Protein AF-A0A7Y3L8S6-F1 (afdb_monomer)

Mean predicted aligned error: 5.55 Å

Nearest PDB structures (foldseek):
  4n7s-assembly2_D  TM=4.542E-01  e=1.687E-01  Pseudomonas aeruginosa PAO1
  4luq-assembly2_D  TM=4.973E-01  e=3.237E-01  Pseudomonas aeruginosa PAO1
  6h7g-assembly1_B  TM=2.606E-01  e=2.548E+00  Chlamydomonas reinhardtii
  2ldk-assembly1_A  TM=2.099E-01  e=4.385E+00  Paenarthrobacter aurescens TC1

Radius of gyration: 17.02 Å; Cα contacts (8 Å, |Δi|>4): 281; chains: 1; bounding box: 48×48×34 Å

Secondary structure (DSSP, 8-state):
------PPPEEEEEEEEESS----SEEEEEETTEEEEEE--SSSSPPTT-EEEEEEEEE-TT--TTT--SEEEEETTEEEEEEEEET--GGGT-SEEEEEEEE-SSTTEEEEEEEEE-SSS-HHHHHHHHHHHHH----

Structure (mmCIF, N/CA/C/O backbone):
data_AF-A0A7Y3L8S6-F1
#
_entry.id   AF-A0A7Y3L8S6-F1
#
loop_
_atom_site.group_PDB
_atom_site.id
_atom_site.type_symbol
_atom_site.label_atom_id
_atom_site.label_alt_id
_atom_site.label_comp_id
_atom_site.label_asym_id
_atom_site.label_entity_id
_atom_site.label_seq_id
_atom_site.pdbx_PDB_ins_code
_atom_site.Cartn_x
_atom_site.Cartn_y
_atom_site.Cartn_z
_atom_site.occupancy
_atom_site.B_iso_or_equiv
_atom_site.auth_seq_id
_atom_site.auth_comp_id
_atom_site.auth_asym_id
_atom_site.auth_atom_id
_atom_site.pdbx_PDB_model_num
ATOM 1 N N . MET A 1 1 ? 34.127 20.535 0.542 1.00 35.19 1 MET A N 1
ATOM 2 C CA . MET A 1 1 ? 32.804 21.197 0.559 1.00 35.19 1 MET A CA 1
ATOM 3 C C . MET A 1 1 ? 31.791 20.218 -0.011 1.00 35.19 1 MET A C 1
ATOM 5 O O . MET A 1 1 ? 31.803 19.991 -1.213 1.00 35.19 1 MET A O 1
ATOM 9 N N . SER A 1 2 ? 31.009 19.556 0.846 1.00 41.09 2 SER A N 1
ATOM 10 C CA . SER A 1 2 ? 29.943 18.651 0.398 1.00 41.09 2 SER A CA 1
ATOM 11 C C . SER A 1 2 ? 28.771 19.502 -0.091 1.00 41.09 2 SER A C 1
ATOM 13 O O . SER A 1 2 ? 28.321 20.383 0.641 1.00 41.09 2 SER A O 1
ATOM 15 N N . LYS A 1 3 ? 28.332 19.305 -1.338 1.00 45.81 3 LYS A N 1
ATOM 16 C CA . LYS A 1 3 ? 27.156 19.985 -1.892 1.00 45.81 3 LYS A CA 1
ATOM 17 C C . LYS A 1 3 ? 25.917 19.386 -1.228 1.00 45.81 3 LYS A C 1
ATOM 19 O O . LYS A 1 3 ? 25.439 18.337 -1.649 1.00 45.81 3 LYS A O 1
ATOM 24 N N . TYR A 1 4 ? 25.433 20.031 -0.170 1.00 49.56 4 TYR A N 1
ATOM 25 C CA . TYR A 1 4 ? 24.103 19.758 0.360 1.00 49.56 4 TYR A CA 1
ATOM 26 C C . TYR A 1 4 ? 23.097 20.024 -0.764 1.00 49.56 4 TYR A C 1
ATOM 28 O O . TYR A 1 4 ? 23.009 21.146 -1.259 1.00 49.56 4 TYR A O 1
ATOM 36 N N . THR A 1 5 ? 22.420 18.974 -1.218 1.00 51.16 5 THR A N 1
ATOM 37 C CA . THR A 1 5 ? 21.314 19.079 -2.170 1.00 51.16 5 THR A CA 1
ATOM 38 C C . THR A 1 5 ? 20.069 18.753 -1.368 1.00 51.16 5 THR A C 1
ATOM 40 O O . THR A 1 5 ? 19.952 17.647 -0.844 1.00 51.16 5 THR A O 1
ATOM 43 N N . GLU A 1 6 ? 19.198 19.740 -1.187 1.00 54.97 6 GLU A N 1
ATOM 44 C CA . GLU A 1 6 ? 17.920 19.551 -0.512 1.00 54.97 6 GLU A CA 1
ATOM 45 C C . GLU A 1 6 ? 17.046 18.668 -1.410 1.00 54.97 6 GLU A C 1
ATOM 47 O O . GLU A 1 6 ? 16.590 19.094 -2.468 1.00 54.97 6 GLU A O 1
ATOM 52 N N . GLY A 1 7 ? 16.904 17.397 -1.037 1.00 59.72 7 GLY A N 1
ATOM 53 C CA . GLY A 1 7 ? 15.956 16.486 -1.659 1.00 59.72 7 GLY A CA 1
ATOM 54 C C . GLY A 1 7 ? 14.682 16.455 -0.827 1.00 59.72 7 GLY A C 1
ATOM 55 O O . GLY A 1 7 ? 14.739 16.112 0.352 1.00 59.72 7 GLY A O 1
ATOM 56 N N . SER A 1 8 ? 13.545 16.831 -1.407 1.00 69.19 8 SER A N 1
ATOM 57 C CA . SER A 1 8 ? 12.250 16.735 -0.733 1.00 69.19 8 SER A CA 1
ATOM 58 C C . SER A 1 8 ? 11.602 15.381 -1.017 1.00 69.19 8 SER A C 1
ATOM 60 O O . SER A 1 8 ? 11.490 14.961 -2.165 1.00 69.19 8 SER A O 1
ATOM 62 N N . THR A 1 9 ? 11.154 14.698 0.036 1.00 79.44 9 THR A N 1
ATOM 63 C CA . THR A 1 9 ? 10.288 13.520 -0.089 1.00 79.44 9 THR A CA 1
ATOM 64 C C . THR A 1 9 ? 8.837 13.979 -0.132 1.00 79.44 9 THR A C 1
ATOM 66 O O . THR A 1 9 ? 8.432 14.841 0.651 1.00 79.44 9 THR A O 1
ATOM 69 N N . SER A 1 10 ? 8.044 13.396 -1.023 1.00 84.69 10 SER A N 1
ATOM 70 C CA . SER A 1 10 ? 6.601 13.618 -1.098 1.00 84.69 10 SER A CA 1
ATOM 71 C C . SER A 1 10 ? 5.855 12.304 -0.910 1.00 84.69 10 SER A C 1
ATOM 73 O O . SER A 1 10 ? 6.318 11.238 -1.318 1.00 84.69 10 SER A O 1
ATOM 75 N N . THR A 1 11 ? 4.710 12.373 -0.238 1.00 87.69 11 THR A N 1
ATOM 76 C CA . THR A 1 11 ? 3.848 11.216 -0.002 1.00 87.69 11 THR A CA 1
ATOM 77 C C . THR A 1 11 ? 2.405 11.690 0.050 1.00 87.69 11 THR A C 1
ATOM 79 O O . THR A 1 11 ? 2.054 12.526 0.885 1.00 87.69 11 THR A O 1
ATOM 82 N N . THR A 1 12 ? 1.570 11.147 -0.828 1.00 91.88 12 THR A N 1
ATOM 83 C CA . THR A 1 12 ? 0.136 11.428 -0.899 1.00 91.88 12 THR A CA 1
ATOM 84 C C . THR A 1 12 ? -0.621 10.114 -0.845 1.00 91.88 12 THR A C 1
ATOM 86 O O . THR A 1 12 ? -0.408 9.239 -1.677 1.00 91.88 12 THR A O 1
ATOM 89 N N . VAL A 1 13 ? -1.531 9.961 0.117 1.00 92.56 13 VAL A N 1
ATOM 90 C CA . VAL A 1 13 ? -2.421 8.794 0.141 1.00 92.56 13 VAL A CA 1
ATOM 91 C C . VAL A 1 13 ? -3.558 9.032 -0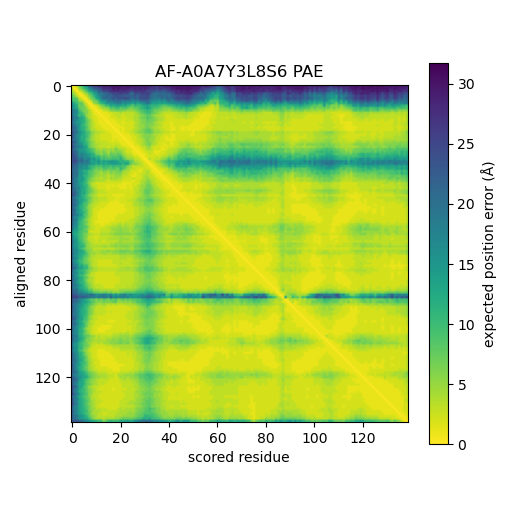.847 1.00 92.56 13 VAL A C 1
ATOM 93 O O . VAL A 1 13 ? -4.353 9.952 -0.662 1.00 92.56 13 VAL A O 1
ATOM 96 N N . ILE A 1 14 ? -3.630 8.198 -1.880 1.00 93.88 14 ILE A N 1
ATOM 97 C CA . ILE A 1 14 ? -4.674 8.229 -2.907 1.00 93.88 14 ILE A CA 1
ATOM 98 C C . ILE A 1 14 ? -5.956 7.600 -2.359 1.00 93.88 14 ILE A C 1
ATOM 100 O O . ILE A 1 14 ? -7.046 8.143 -2.530 1.00 93.88 14 ILE A O 1
ATOM 104 N N . ALA A 1 15 ? -5.834 6.444 -1.699 1.00 94.25 15 ALA A N 1
ATOM 105 C CA . ALA A 1 15 ? -6.983 5.689 -1.219 1.00 94.25 15 ALA A CA 1
ATOM 106 C C . ALA A 1 15 ? -6.663 4.825 0.004 1.00 94.25 15 ALA A C 1
ATOM 108 O O . ALA A 1 15 ? -5.523 4.417 0.234 1.00 94.25 15 ALA A O 1
ATOM 109 N N . PHE A 1 16 ? -7.722 4.499 0.743 1.00 95.81 16 PHE A N 1
ATOM 110 C CA . PHE A 1 16 ? -7.722 3.481 1.783 1.00 95.81 16 PHE A CA 1
ATOM 111 C C . PHE A 1 16 ? -8.745 2.400 1.437 1.00 95.81 16 PHE A C 1
ATOM 113 O O . PHE A 1 16 ? -9.871 2.715 1.053 1.00 95.81 16 PHE A O 1
ATOM 120 N N . LEU A 1 17 ? -8.377 1.138 1.632 1.00 95.69 17 LEU A N 1
ATOM 121 C CA . LEU A 1 17 ? -9.283 -0.004 1.580 1.00 95.69 17 LEU A CA 1
ATOM 122 C C . LEU A 1 17 ? -9.204 -0.750 2.908 1.00 95.69 17 LEU A C 1
ATOM 124 O O . LEU A 1 17 ? -8.117 -1.045 3.398 1.00 95.69 17 LEU A O 1
ATOM 128 N N . SER A 1 18 ? -10.351 -1.068 3.495 1.00 97.31 18 SER A N 1
ATOM 129 C CA . SER A 1 18 ? -10.410 -1.848 4.724 1.00 97.31 18 SER A CA 1
ATOM 130 C C . SER A 1 18 ? -11.611 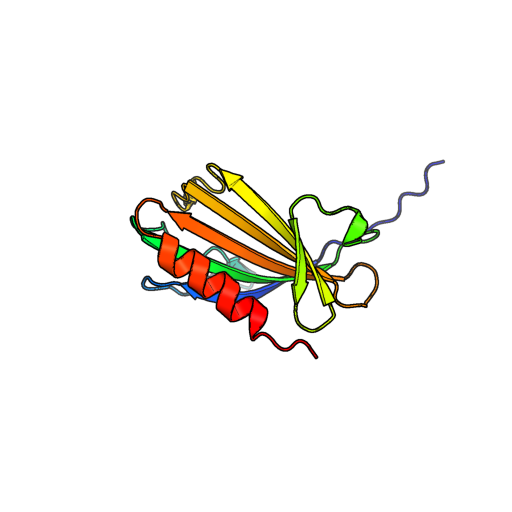-2.779 4.705 1.00 97.31 18 SER A C 1
ATOM 132 O O . SER A 1 18 ? -12.653 -2.440 4.148 1.00 97.31 18 SER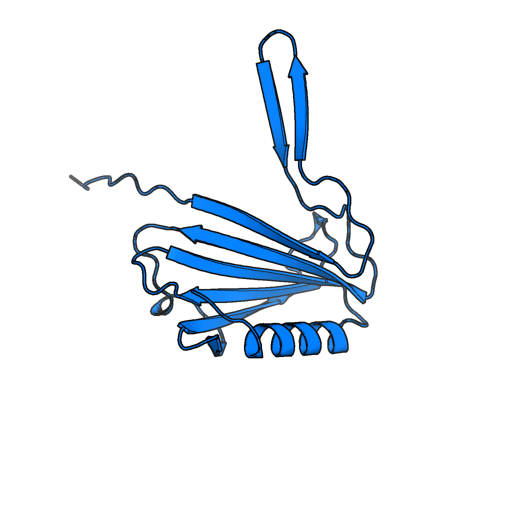 A O 1
ATOM 134 N N . ASN A 1 19 ? -11.461 -3.950 5.319 1.00 96.75 19 ASN A N 1
ATOM 135 C CA . ASN A 1 19 ? -12.565 -4.884 5.545 1.00 96.75 19 ASN A CA 1
ATOM 136 C C . ASN A 1 19 ? -13.324 -4.597 6.857 1.00 96.75 19 ASN A C 1
ATOM 138 O O . ASN A 1 19 ? -14.232 -5.343 7.216 1.00 96.75 19 ASN A O 1
ATOM 142 N N . GLN A 1 20 ? -12.973 -3.516 7.558 1.00 96.31 20 GLN A N 1
ATOM 143 C CA . GLN A 1 20 ? -13.643 -3.041 8.765 1.00 96.31 20 GLN A CA 1
ATOM 144 C C . GLN A 1 20 ? -14.092 -1.577 8.604 1.00 96.31 20 GLN A C 1
ATOM 146 O O . GLN A 1 20 ? -13.579 -0.863 7.738 1.00 96.31 20 GLN A O 1
ATOM 151 N N . PRO A 1 21 ? -15.045 -1.100 9.429 1.00 96.81 21 PRO A N 1
ATOM 152 C CA . PRO A 1 21 ? -15.521 0.275 9.357 1.00 96.81 21 PRO A CA 1
ATOM 153 C C . PRO A 1 21 ? -14.397 1.304 9.512 1.00 96.81 21 PRO A C 1
ATOM 155 O O . PRO A 1 21 ? -13.568 1.218 10.421 1.00 96.81 21 PRO A O 1
ATOM 158 N N . THR A 1 22 ? -14.420 2.311 8.643 1.00 96.50 22 THR A N 1
ATOM 159 C CA . THR A 1 22 ? -13.457 3.413 8.624 1.00 96.50 22 THR A CA 1
ATOM 160 C C . THR A 1 22 ? -14.055 4.708 9.168 1.00 96.50 22 THR A C 1
ATOM 162 O O . THR A 1 22 ? -15.252 4.956 9.031 1.00 96.50 22 THR A O 1
ATOM 165 N N . HIS A 1 23 ? -13.214 5.581 9.717 1.00 94.44 23 HIS A N 1
ATOM 166 C CA . HIS A 1 23 ? -13.548 6.962 10.063 1.00 94.44 23 HIS A CA 1
ATOM 167 C C . HIS A 1 23 ? -12.798 7.959 9.173 1.00 94.44 23 HIS A C 1
ATOM 169 O O . HIS A 1 23 ? -11.823 7.606 8.508 1.00 94.44 23 HIS A O 1
ATOM 175 N N . GLN A 1 24 ? -13.220 9.229 9.202 1.00 91.62 24 GLN A N 1
ATOM 176 C CA . GLN A 1 24 ? -12.491 10.313 8.544 1.00 91.62 24 GLN A CA 1
ATOM 177 C C . GLN A 1 24 ? -11.035 10.322 9.060 1.00 91.62 24 GLN A C 1
ATOM 179 O O . GLN A 1 24 ? -10.827 10.434 10.273 1.00 91.62 24 GLN A O 1
ATOM 184 N N . PRO A 1 25 ? -10.023 10.175 8.187 1.00 90.81 25 PRO A N 1
ATOM 185 C CA . PRO A 1 25 ? -8.630 10.073 8.624 1.00 90.81 25 PRO A CA 1
ATOM 186 C C . PRO A 1 25 ? -8.057 11.426 9.048 1.00 90.81 25 PRO A C 1
ATOM 188 O O . PRO A 1 25 ? -7.123 11.478 9.842 1.00 90.81 25 PRO A O 1
ATOM 191 N N . CYS A 1 26 ? -8.618 12.521 8.529 1.00 90.69 26 CYS A N 1
ATOM 192 C CA . CYS A 1 26 ? -8.155 13.880 8.769 1.00 90.69 26 CYS A CA 1
ATOM 193 C C . CYS A 1 26 ? -9.143 14.663 9.631 1.00 90.69 26 CYS A C 1
ATOM 195 O O . CYS A 1 26 ? -10.315 14.790 9.282 1.00 90.69 26 CYS A O 1
ATOM 197 N N . ASN A 1 27 ? -8.637 15.250 10.712 1.00 89.38 27 ASN A N 1
ATOM 198 C CA . ASN A 1 27 ? -9.361 16.197 11.546 1.00 89.38 27 ASN A CA 1
ATOM 199 C C . ASN A 1 27 ? -8.752 17.588 11.382 1.00 89.38 27 ASN A C 1
ATOM 201 O O . ASN A 1 27 ? -7.547 17.777 11.570 1.00 89.38 27 ASN A O 1
ATOM 205 N N . THR A 1 28 ? -9.598 18.564 11.064 1.00 90.56 28 THR A N 1
ATOM 206 C CA . THR A 1 28 ? -9.207 19.969 10.964 1.00 90.56 28 THR A CA 1
ATOM 207 C C . THR A 1 28 ? -9.734 20.726 12.172 1.00 90.56 28 THR A C 1
ATOM 209 O O . THR A 1 28 ? -10.941 20.799 12.392 1.00 90.56 28 THR A O 1
ATOM 212 N N . THR A 1 29 ? -8.834 21.315 12.952 1.00 88.75 29 THR A N 1
ATOM 213 C CA . THR A 1 29 ? -9.177 22.197 14.068 1.00 88.75 29 THR A CA 1
ATOM 214 C C . THR A 1 29 ? -8.872 23.643 13.698 1.00 88.75 29 THR A C 1
ATOM 216 O O . THR A 1 29 ? -7.825 23.955 13.127 1.00 88.75 29 THR A O 1
ATOM 219 N N . ARG A 1 30 ? -9.806 24.544 14.011 1.00 90.00 30 ARG A N 1
ATOM 220 C CA . ARG A 1 30 ? -9.616 25.991 13.875 1.00 90.00 30 ARG A CA 1
ATOM 221 C C . ARG A 1 30 ? -9.490 26.612 15.258 1.00 90.00 30 ARG A C 1
ATOM 223 O O . ARG A 1 30 ? -10.336 26.371 16.113 1.00 90.00 30 ARG A O 1
ATOM 230 N N . SER A 1 31 ? -8.445 27.402 15.464 1.00 86.88 31 SER A N 1
ATOM 231 C CA . SER A 1 31 ? -8.230 28.183 16.683 1.00 86.88 31 SER A CA 1
ATOM 232 C C . SER A 1 31 ? -7.876 29.613 16.287 1.00 86.88 31 SER A C 1
ATOM 234 O O . SER A 1 31 ? -6.797 29.869 15.752 1.00 86.88 31 SER A O 1
ATOM 236 N N . GLY A 1 32 ? -8.819 30.541 16.470 1.00 87.94 32 GLY A N 1
ATOM 237 C CA . GLY A 1 32 ? -8.708 31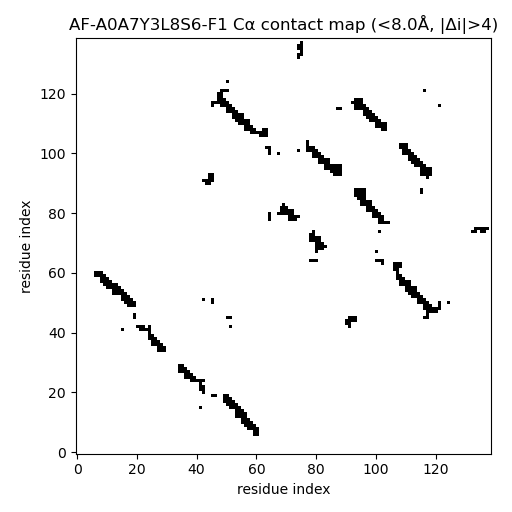.896 15.924 1.00 87.94 32 GLY A CA 1
ATOM 238 C C . GLY A 1 32 ? -8.567 31.870 14.398 1.00 87.94 32 GLY A C 1
ATOM 239 O O . GLY A 1 32 ? -9.427 31.335 13.701 1.00 87.94 32 GLY A O 1
ATOM 240 N N . THR A 1 33 ? -7.468 32.423 13.881 1.00 88.94 33 THR A N 1
ATOM 241 C CA . THR A 1 33 ? -7.123 32.413 12.447 1.00 88.94 33 THR A CA 1
ATOM 242 C C . THR A 1 33 ? -6.309 31.188 12.020 1.00 88.94 33 THR A C 1
ATOM 244 O O . THR A 1 33 ? -6.122 30.964 10.825 1.00 88.94 33 THR A O 1
ATOM 247 N N . ALA A 1 34 ? -5.828 30.375 12.965 1.00 84.44 34 ALA A N 1
ATOM 248 C CA . ALA A 1 34 ? -5.022 29.203 12.662 1.00 84.44 34 ALA A CA 1
ATOM 249 C C . ALA A 1 34 ? -5.912 28.005 12.307 1.00 84.44 34 ALA A C 1
ATOM 251 O O . ALA A 1 34 ? -6.823 27.647 13.055 1.00 84.44 34 ALA A O 1
ATOM 252 N N . THR A 1 35 ? -5.612 27.353 11.183 1.00 89.56 35 THR A N 1
ATOM 253 C CA . THR A 1 35 ? -6.211 26.072 10.785 1.00 89.56 35 THR A CA 1
ATOM 254 C C . THR A 1 35 ? -5.139 24.994 10.873 1.00 89.56 35 THR A C 1
ATOM 256 O O . THR A 1 35 ? -4.135 25.072 10.173 1.00 89.56 35 THR A O 1
ATOM 259 N N . THR A 1 36 ? -5.338 23.995 11.734 1.00 88.94 36 THR A N 1
ATOM 260 C CA . THR A 1 36 ? -4.448 22.832 11.846 1.00 88.94 36 THR A CA 1
ATOM 261 C C . THR A 1 36 ? -5.170 21.601 11.326 1.00 88.94 36 THR A C 1
ATOM 263 O O . THR A 1 36 ? -6.230 21.253 11.838 1.00 88.94 36 THR A O 1
ATOM 266 N N . THR A 1 37 ? -4.586 20.907 10.354 1.00 89.94 37 THR A N 1
ATOM 267 C CA . THR A 1 37 ? -5.085 19.606 9.893 1.00 89.94 37 THR A CA 1
ATOM 268 C C . THR A 1 37 ? -4.146 18.513 10.380 1.00 89.94 37 THR A C 1
ATOM 270 O O . THR A 1 37 ? -2.935 18.600 10.187 1.00 89.94 37 THR A O 1
ATOM 273 N N . ARG A 1 38 ? -4.697 17.485 11.026 1.00 86.38 38 ARG A N 1
ATOM 274 C CA . ARG A 1 38 ? -3.966 16.272 11.407 1.00 86.38 38 ARG A CA 1
ATOM 275 C C . ARG A 1 38 ? -4.635 15.071 10.769 1.00 86.38 38 ARG A C 1
ATOM 277 O O . ARG A 1 38 ? -5.826 14.863 10.986 1.00 86.38 38 ARG A O 1
ATOM 284 N N . CYS A 1 39 ? -3.862 14.299 10.020 1.00 89.19 39 CYS A N 1
ATOM 285 C CA . CYS A 1 39 ? -4.314 13.067 9.393 1.00 89.19 39 CYS A CA 1
ATOM 286 C C . CYS A 1 39 ? -3.656 11.853 10.052 1.00 89.19 39 CYS A C 1
ATOM 288 O O . CYS A 1 39 ? -2.548 11.948 10.579 1.00 89.19 39 CYS A O 1
ATOM 290 N N . GLY A 1 40 ? -4.347 10.722 10.022 1.00 90.00 40 GLY A N 1
ATOM 291 C CA . GLY A 1 40 ? -3.839 9.427 10.456 1.00 90.00 40 GLY A CA 1
ATOM 292 C C . GLY A 1 40 ? -4.520 8.295 9.697 1.00 90.00 40 GLY A C 1
ATOM 293 O O . GLY A 1 40 ? -5.168 8.524 8.677 1.00 90.00 40 GLY A O 1
ATOM 294 N N . PHE A 1 41 ? -4.389 7.070 10.202 1.00 93.44 41 PHE A N 1
ATOM 295 C CA . PHE A 1 41 ? -5.112 5.934 9.639 1.00 93.44 41 PHE A CA 1
ATOM 296 C C . PHE A 1 41 ? -6.631 6.119 9.795 1.00 93.44 41 PHE A C 1
ATOM 298 O O . PHE A 1 41 ? -7.077 6.677 10.800 1.00 93.44 41 PHE A O 1
ATOM 305 N N . PRO A 1 42 ? -7.441 5.619 8.849 1.00 95.50 42 PRO A N 1
ATOM 306 C CA . PRO A 1 42 ? -8.901 5.670 8.922 1.00 95.50 42 PRO A CA 1
ATOM 307 C C . PRO A 1 42 ? -9.479 4.581 9.839 1.00 95.50 42 PRO A C 1
ATOM 309 O O . PRO A 1 42 ? -10.690 4.395 9.893 1.00 95.50 42 PRO A O 1
ATOM 312 N N . VAL A 1 43 ? -8.624 3.834 10.537 1.00 95.81 43 VAL A N 1
ATOM 313 C CA . VAL A 1 43 ? -8.992 2.853 11.556 1.00 95.81 43 VAL A CA 1
ATOM 314 C C . VAL A 1 43 ? -8.112 3.083 12.777 1.00 95.81 43 VAL A C 1
ATOM 316 O O . VAL A 1 43 ? -6.920 3.369 12.655 1.00 95.81 43 VAL A O 1
ATOM 319 N N . LYS A 1 44 ? -8.687 2.938 13.972 1.00 93.00 44 LYS A N 1
ATOM 320 C CA . LYS A 1 44 ? -7.933 3.089 15.223 1.00 93.00 44 LYS A CA 1
ATOM 321 C C . LYS A 1 44 ? -6.996 1.905 15.465 1.00 93.00 44 LYS A C 1
ATOM 323 O O . LYS A 1 44 ? -5.850 2.100 15.844 1.00 93.00 44 LYS A O 1
ATOM 328 N N . THR A 1 45 ? -7.510 0.695 15.265 1.00 95.50 45 THR A N 1
ATOM 329 C CA . THR A 1 45 ? -6.803 -0.584 15.402 1.00 95.50 45 THR A CA 1
ATOM 330 C C . THR A 1 45 ? -7.440 -1.594 14.459 1.00 95.50 45 THR A C 1
ATOM 332 O O . THR A 1 45 ? -8.650 -1.527 14.231 1.00 95.50 45 THR A O 1
ATOM 335 N N . LEU A 1 46 ? -6.666 -2.560 13.977 1.00 97.06 46 LEU A N 1
ATOM 336 C CA . LEU A 1 46 ? -7.202 -3.707 13.256 1.00 97.06 46 LEU A CA 1
ATOM 337 C C . LEU A 1 46 ? -7.830 -4.697 14.236 1.00 97.06 46 LEU A C 1
ATOM 339 O O . LEU A 1 46 ? -7.268 -4.933 15.307 1.00 97.06 46 LEU A O 1
ATOM 343 N N . GLU A 1 47 ? -8.975 -5.278 13.896 1.00 96.62 47 GLU A N 1
ATOM 344 C CA . GLU A 1 47 ? -9.512 -6.459 14.590 1.00 96.62 47 GLU A CA 1
ATOM 345 C C . GLU A 1 47 ? -8.777 -7.730 14.133 1.00 96.62 47 GLU A C 1
ATOM 347 O O . GLU A 1 47 ? -8.018 -7.687 13.169 1.00 96.62 47 GLU A O 1
ATOM 352 N N . ASN A 1 48 ? -8.929 -8.868 14.818 1.00 95.81 48 ASN A N 1
ATOM 353 C CA . ASN A 1 48 ? -8.372 -10.123 14.289 1.00 95.81 48 ASN A CA 1
ATOM 354 C C . ASN A 1 48 ? -9.049 -10.446 12.944 1.00 95.81 48 ASN A C 1
ATOM 356 O O . ASN A 1 48 ? -10.271 -10.401 12.858 1.00 95.81 48 ASN A O 1
ATOM 360 N N . GLY A 1 49 ? -8.267 -10.753 11.908 1.00 96.94 49 GLY A N 1
ATOM 361 C CA . GLY A 1 49 ? -8.738 -10.831 10.519 1.00 96.94 49 GLY A CA 1
ATOM 362 C C . GLY A 1 49 ? -8.853 -9.467 9.822 1.00 96.94 49 GLY A C 1
ATOM 363 O O . GLY A 1 49 ? -9.211 -9.400 8.650 1.00 96.94 49 GLY A O 1
ATOM 364 N N . GLY A 1 50 ? -8.554 -8.372 10.522 1.00 97.44 50 GLY A N 1
ATOM 365 C CA . GLY A 1 50 ? -8.651 -7.012 10.011 1.00 97.44 50 GLY A CA 1
ATOM 366 C C . GLY A 1 50 ? -7.540 -6.676 9.022 1.00 97.44 50 GLY A C 1
ATOM 367 O O . GLY A 1 50 ? -6.382 -7.082 9.190 1.00 97.44 50 GLY A O 1
ATOM 368 N N . VAL A 1 51 ? -7.910 -5.891 8.012 1.00 97.69 51 VAL A N 1
ATOM 369 C CA . VAL A 1 51 ? -7.041 -5.445 6.924 1.00 97.69 51 VAL A CA 1
ATOM 370 C C . VAL A 1 51 ? -7.190 -3.946 6.709 1.00 97.69 51 VAL A C 1
ATOM 372 O O . VAL A 1 51 ? -8.302 -3.415 6.668 1.00 97.69 51 VAL A O 1
ATOM 375 N N . LEU A 1 52 ? -6.063 -3.266 6.525 1.00 97.69 52 LEU A N 1
ATOM 376 C CA . LEU A 1 52 ? -6.004 -1.905 6.004 1.00 97.69 52 LEU A CA 1
ATOM 377 C C . LEU A 1 52 ? -4.970 -1.858 4.885 1.00 97.69 52 LEU A C 1
ATOM 379 O O . LEU A 1 52 ? -3.801 -2.128 5.126 1.00 97.69 52 LEU A O 1
ATOM 383 N N . VAL A 1 53 ? -5.384 -1.464 3.690 1.00 97.69 53 VAL A N 1
ATOM 384 C CA . VAL A 1 53 ? -4.498 -1.195 2.558 1.00 97.69 53 VAL A CA 1
ATOM 385 C C . VAL A 1 53 ? -4.511 0.297 2.278 1.00 97.69 53 VAL A C 1
ATOM 387 O O . VAL A 1 53 ? -5.574 0.908 2.159 1.00 97.69 53 VAL A O 1
ATOM 390 N N . MET A 1 54 ? -3.327 0.879 2.168 1.00 96.75 54 MET A N 1
ATOM 391 C CA . MET A 1 54 ? -3.116 2.246 1.717 1.00 96.75 54 MET A CA 1
ATOM 392 C C . MET A 1 54 ? -2.553 2.209 0.311 1.00 96.75 54 MET A C 1
ATOM 394 O O . MET A 1 54 ? -1.578 1.503 0.079 1.00 96.75 54 MET A O 1
ATOM 398 N N . PHE A 1 55 ? -3.139 2.980 -0.598 1.00 96.50 55 PHE A N 1
ATOM 399 C CA . PHE A 1 55 ? -2.554 3.242 -1.905 1.00 96.50 55 PHE A CA 1
ATOM 400 C C . PHE A 1 55 ? -1.962 4.645 -1.908 1.00 96.50 55 PHE A C 1
ATOM 402 O O . PHE A 1 55 ? -2.659 5.616 -1.605 1.00 96.50 55 PHE A O 1
ATOM 409 N N . ILE A 1 56 ? -0.671 4.735 -2.189 1.00 96.56 56 ILE A N 1
ATOM 410 C CA . ILE A 1 56 ? 0.150 5.911 -1.944 1.00 96.56 56 ILE A CA 1
ATOM 411 C C . ILE A 1 56 ? 0.872 6.284 -3.236 1.00 96.56 56 ILE A C 1
ATOM 413 O O . ILE A 1 56 ? 1.435 5.433 -3.920 1.00 96.56 56 ILE A O 1
ATOM 417 N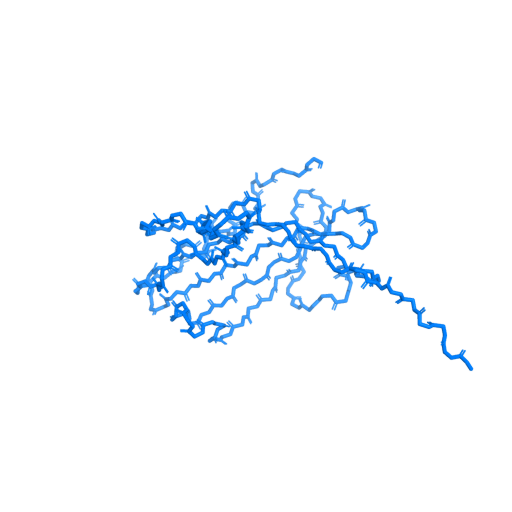 N . GLU A 1 57 ? 0.878 7.573 -3.546 1.00 96.00 57 GLU A N 1
ATOM 418 C CA . GLU A 1 57 ? 1.816 8.181 -4.479 1.00 96.00 57 GLU A CA 1
ATOM 419 C C . GLU A 1 57 ? 3.001 8.727 -3.688 1.00 96.00 57 GLU A C 1
ATOM 421 O O . GLU A 1 57 ? 2.817 9.526 -2.764 1.00 96.00 57 GLU A O 1
ATOM 426 N N . GLY A 1 58 ? 4.207 8.289 -4.031 1.00 94.81 58 GLY A N 1
ATOM 427 C CA . GLY A 1 58 ? 5.427 8.711 -3.364 1.00 94.81 58 GLY A CA 1
ATOM 428 C C . GLY A 1 58 ? 6.471 9.223 -4.343 1.00 94.81 58 GLY A C 1
ATOM 429 O O . GLY A 1 58 ? 6.498 8.846 -5.517 1.00 94.81 58 GLY A O 1
ATOM 430 N N . GLY A 1 59 ? 7.351 10.081 -3.837 1.00 93.56 59 GLY A N 1
ATOM 431 C CA . GLY A 1 59 ? 8.518 10.532 -4.575 1.00 93.56 59 GLY A CA 1
ATOM 432 C C . GLY A 1 59 ? 9.677 10.856 -3.646 1.00 93.56 59 GLY A C 1
ATOM 433 O O . GLY A 1 59 ? 9.488 11.531 -2.632 1.00 93.56 59 GLY A O 1
ATOM 434 N N . MET A 1 60 ? 10.870 10.376 -3.985 1.00 91.31 60 MET A N 1
ATOM 435 C CA . MET A 1 60 ? 12.097 10.585 -3.219 1.00 91.31 60 MET A CA 1
ATOM 436 C C . MET A 1 60 ? 13.297 10.705 -4.172 1.00 91.31 60 MET A C 1
ATOM 438 O O . MET A 1 60 ? 13.541 9.784 -4.948 1.00 91.31 60 MET A O 1
ATOM 442 N N . PRO A 1 61 ? 14.086 11.792 -4.108 1.00 92.12 61 PRO A N 1
ATOM 443 C CA . PRO A 1 61 ? 15.249 11.970 -4.972 1.00 92.12 61 PRO A CA 1
ATOM 444 C C . PRO A 1 61 ? 16.257 10.820 -4.881 1.00 92.12 61 PRO A C 1
ATOM 446 O O . PRO A 1 61 ? 16.681 10.436 -3.790 1.00 92.12 61 PRO A O 1
ATOM 449 N N . GLY A 1 62 ? 16.668 10.296 -6.036 1.00 91.62 62 GLY A N 1
ATOM 450 C CA . GLY A 1 62 ? 17.564 9.146 -6.152 1.00 91.62 62 GLY A CA 1
ATOM 451 C C . GLY A 1 62 ? 16.881 7.793 -5.934 1.00 91.62 62 GLY A C 1
ATOM 452 O O . GLY A 1 62 ? 17.567 6.766 -5.924 1.00 91.62 62 GLY A O 1
ATOM 453 N N . TRP A 1 63 ? 15.559 7.765 -5.748 1.00 93.88 63 TRP A N 1
ATOM 454 C CA . TRP A 1 63 ? 14.819 6.521 -5.611 1.00 93.88 63 TRP A CA 1
ATOM 455 C C . TRP A 1 63 ? 14.779 5.753 -6.933 1.00 93.88 63 TRP A C 1
ATOM 457 O O . TRP A 1 63 ? 14.584 6.303 -8.016 1.00 93.88 63 TRP A O 1
ATOM 467 N N . THR A 1 64 ? 14.940 4.437 -6.832 1.00 95.19 64 THR A N 1
ATOM 468 C CA . THR A 1 64 ? 14.723 3.509 -7.938 1.00 95.19 64 THR A CA 1
ATOM 469 C C . THR A 1 64 ? 14.261 2.169 -7.391 1.00 95.19 64 THR A C 1
ATOM 471 O O . THR A 1 64 ? 14.804 1.663 -6.407 1.00 95.19 64 THR A O 1
ATOM 474 N N . ILE A 1 65 ? 13.329 1.534 -8.100 1.00 96.00 65 ILE A N 1
ATOM 475 C CA . ILE A 1 65 ? 12.827 0.190 -7.792 1.00 96.00 65 ILE A CA 1
ATOM 476 C C . ILE A 1 65 ? 13.941 -0.872 -7.715 1.00 96.00 65 ILE A C 1
ATOM 478 O O . ILE A 1 65 ? 13.765 -1.946 -7.135 1.00 96.00 65 ILE A O 1
ATOM 482 N N . ALA A 1 66 ? 15.110 -0.605 -8.308 1.00 94.12 66 ALA A N 1
ATOM 483 C CA . ALA A 1 66 ? 16.268 -1.486 -8.220 1.00 94.12 66 ALA A CA 1
ATOM 484 C C . ALA A 1 66 ? 16.834 -1.589 -6.793 1.00 94.12 66 ALA A C 1
ATOM 486 O O . ALA A 1 66 ? 17.348 -2.653 -6.440 1.00 94.12 66 ALA A O 1
ATOM 487 N N . ASN A 1 67 ? 16.703 -0.525 -5.994 1.00 92.94 67 ASN A N 1
ATOM 488 C CA . ASN A 1 67 ? 17.194 -0.452 -4.617 1.00 92.94 67 ASN A CA 1
ATOM 489 C C . ASN A 1 67 ? 16.229 -1.095 -3.614 1.00 92.94 67 ASN A C 1
ATOM 491 O O . ASN A 1 67 ? 16.639 -1.446 -2.509 1.00 92.94 67 ASN A O 1
ATOM 495 N N . GLU A 1 68 ? 14.970 -1.288 -4.007 1.00 94.75 68 GLU A N 1
ATOM 496 C CA . GLU A 1 68 ? 13.972 -1.922 -3.159 1.00 94.75 68 GLU A CA 1
ATOM 497 C C . GLU A 1 68 ? 14.220 -3.429 -3.016 1.00 94.75 68 GLU A C 1
ATOM 499 O O . GLU A 1 68 ? 14.491 -4.163 -3.982 1.00 94.75 68 GLU A O 1
ATOM 504 N N . THR A 1 69 ? 14.110 -3.893 -1.773 1.00 92.25 69 THR A N 1
ATOM 505 C CA . THR A 1 69 ? 14.291 -5.302 -1.406 1.00 92.25 69 THR A CA 1
ATOM 506 C C . THR A 1 69 ? 13.002 -6.105 -1.601 1.00 92.25 69 THR A C 1
ATOM 508 O O . THR A 1 69 ? 11.935 -5.561 -1.872 1.00 92.25 69 THR A O 1
ATOM 511 N N . GLY A 1 70 ? 13.096 -7.432 -1.491 1.00 95.44 70 GLY A N 1
ATOM 512 C CA . GLY A 1 70 ? 11.934 -8.317 -1.561 1.00 95.44 70 GLY A CA 1
ATOM 513 C C . GLY A 1 70 ? 11.697 -8.961 -2.928 1.00 95.44 70 GLY A C 1
ATOM 514 O O . GLY A 1 70 ? 12.555 -8.980 -3.818 1.00 95.44 70 GLY A O 1
ATOM 515 N N . ARG A 1 71 ? 10.524 -9.581 -3.068 1.00 97.25 71 ARG A N 1
ATOM 516 C CA . ARG A 1 71 ? 10.137 -10.388 -4.226 1.00 97.25 71 ARG A CA 1
ATOM 517 C C . ARG A 1 71 ? 9.879 -9.490 -5.431 1.00 97.25 71 ARG A C 1
ATOM 519 O O . ARG A 1 71 ? 9.104 -8.543 -5.362 1.00 97.25 71 ARG A O 1
ATOM 526 N N . ARG A 1 72 ? 10.499 -9.827 -6.560 1.00 97.75 72 ARG A N 1
ATOM 527 C CA . ARG A 1 72 ? 10.325 -9.119 -7.835 1.00 97.75 72 ARG A CA 1
ATOM 528 C C . ARG A 1 72 ? 9.089 -9.631 -8.568 1.00 97.75 72 ARG A C 1
ATOM 530 O O . ARG A 1 72 ? 8.879 -10.843 -8.621 1.00 97.75 72 ARG A O 1
ATOM 537 N N . PHE A 1 73 ? 8.311 -8.727 -9.149 1.00 97.69 73 PHE A N 1
ATOM 538 C CA . PHE A 1 73 ? 7.200 -9.052 -10.045 1.00 97.69 73 PHE A CA 1
ATOM 539 C C . PHE A 1 73 ? 6.845 -7.838 -10.917 1.00 97.69 73 PHE A C 1
ATOM 541 O O . PHE A 1 73 ? 7.606 -6.871 -10.957 1.00 97.69 73 PHE A O 1
ATOM 548 N N . VAL A 1 74 ? 5.734 -7.922 -11.648 1.00 97.38 74 VAL A N 1
ATOM 549 C CA . VAL A 1 74 ? 5.253 -6.876 -12.556 1.00 97.38 74 VAL A CA 1
ATOM 550 C C . VAL A 1 74 ? 3.791 -6.576 -12.238 1.00 97.38 74 VAL A C 1
ATOM 552 O O . VAL A 1 74 ? 3.021 -7.512 -12.016 1.00 97.38 74 VAL A O 1
ATOM 555 N N . VAL A 1 75 ? 3.427 -5.294 -12.229 1.00 97.69 75 VAL A N 1
ATOM 556 C CA . VAL A 1 75 ? 2.044 -4.799 -12.167 1.00 97.69 75 VAL A CA 1
ATOM 557 C C . VAL A 1 75 ? 1.833 -3.949 -13.405 1.00 97.69 75 VAL A C 1
ATOM 559 O O . VAL A 1 75 ? 2.544 -2.972 -13.576 1.00 97.69 75 VAL A O 1
ATOM 562 N N . ASP A 1 76 ? 0.924 -4.354 -14.286 1.00 96.44 76 ASP A N 1
ATOM 563 C CA . ASP A 1 76 ? 0.618 -3.626 -15.524 1.00 96.44 76 ASP A CA 1
ATOM 564 C C . ASP A 1 76 ? 1.848 -3.160 -16.329 1.00 96.44 76 ASP A C 1
ATOM 566 O O . ASP A 1 76 ? 2.017 -1.993 -16.642 1.00 96.44 76 ASP A O 1
ATOM 570 N N . HIS A 1 77 ? 2.781 -4.071 -16.616 1.00 95.62 77 HIS A N 1
ATOM 571 C CA . HIS A 1 77 ? 4.062 -3.769 -17.284 1.00 95.62 77 HIS A CA 1
ATOM 572 C C . HIS A 1 77 ? 5.073 -2.928 -16.476 1.00 95.62 77 HIS A C 1
ATOM 574 O O . HIS A 1 77 ? 6.234 -2.844 -16.881 1.00 95.62 77 HIS A O 1
ATOM 580 N N . HIS A 1 78 ? 4.710 -2.418 -15.300 1.00 97.25 78 HIS A N 1
ATOM 581 C CA . HIS A 1 78 ? 5.614 -1.734 -14.379 1.00 97.25 78 HIS A CA 1
ATOM 582 C C . HIS A 1 78 ? 6.361 -2.713 -13.470 1.00 97.25 78 HIS A C 1
ATOM 584 O O . HIS A 1 78 ? 5.803 -3.686 -12.953 1.00 97.25 78 HIS A O 1
ATOM 590 N N . AL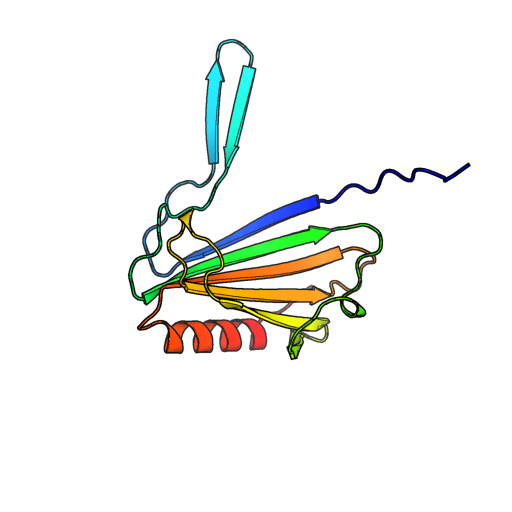A A 1 79 ? 7.649 -2.453 -13.239 1.00 97.62 79 ALA A N 1
ATOM 591 C CA . ALA A 1 79 ? 8.446 -3.240 -12.307 1.00 97.62 79 ALA A CA 1
ATOM 592 C C . ALA A 1 79 ? 7.960 -3.025 -10.866 1.00 97.62 79 ALA A C 1
ATOM 594 O O . ALA A 1 79 ? 7.762 -1.891 -10.435 1.00 97.62 79 ALA A O 1
ATOM 595 N N . ALA A 1 80 ? 7.826 -4.115 -10.107 1.00 98.19 80 ALA A N 1
ATOM 596 C CA . ALA A 1 80 ? 7.358 -4.070 -8.729 1.00 98.19 80 ALA A CA 1
ATOM 597 C C . ALA A 1 80 ? 8.222 -4.899 -7.762 1.00 98.19 80 ALA A C 1
ATOM 599 O O . ALA A 1 80 ? 8.932 -5.848 -8.144 1.00 98.19 80 ALA A O 1
ATOM 600 N N . ARG A 1 81 ? 8.165 -4.521 -6.482 1.00 98.19 81 ARG A N 1
ATOM 601 C CA . ARG A 1 81 ? 8.880 -5.143 -5.358 1.00 98.19 81 ARG A CA 1
ATOM 602 C C . ARG A 1 81 ? 7.941 -5.322 -4.178 1.00 98.19 81 ARG A C 1
ATOM 604 O O . ARG A 1 81 ? 7.344 -4.355 -3.740 1.00 98.19 81 ARG A O 1
ATOM 611 N N . GLU A 1 82 ? 7.817 -6.552 -3.688 1.00 97.56 82 GLU A N 1
ATOM 612 C CA . GLU A 1 82 ? 6.998 -6.916 -2.524 1.00 97.56 82 GLU A CA 1
ATOM 613 C C . GLU A 1 82 ? 7.905 -7.330 -1.362 1.00 97.56 82 GLU A C 1
ATOM 615 O O . GLU A 1 82 ? 8.645 -8.314 -1.468 1.00 97.56 82 GLU A O 1
ATOM 620 N N . ALA A 1 83 ? 7.810 -6.624 -0.241 1.00 96.19 83 ALA A N 1
ATOM 621 C CA . ALA A 1 83 ? 8.445 -6.984 1.018 1.00 96.19 83 ALA A CA 1
ATOM 622 C C . ALA A 1 83 ? 7.379 -7.332 2.065 1.00 96.19 83 ALA A C 1
ATOM 624 O O . ALA A 1 83 ? 6.298 -6.749 2.082 1.00 96.19 83 ALA A O 1
ATOM 625 N N . VAL A 1 84 ? 7.689 -8.293 2.937 1.00 95.06 84 VAL A N 1
ATOM 626 C CA . VAL A 1 84 ? 6.819 -8.692 4.050 1.00 95.06 84 VAL A CA 1
ATOM 627 C C . VAL A 1 84 ? 7.555 -8.424 5.352 1.00 95.06 84 VAL A C 1
ATOM 629 O O . VAL A 1 84 ? 8.664 -8.924 5.552 1.00 95.06 84 VAL A O 1
ATOM 632 N N . SER A 1 85 ? 6.935 -7.650 6.235 1.00 92.62 85 SER A N 1
ATOM 633 C CA . SER A 1 85 ? 7.487 -7.266 7.529 1.00 92.62 85 SER A CA 1
ATOM 634 C C . SER A 1 85 ? 6.609 -7.792 8.670 1.00 92.62 85 SER A C 1
ATOM 636 O O . SER A 1 85 ? 5.425 -7.453 8.745 1.00 92.62 85 SER A O 1
ATOM 638 N N . PRO A 1 86 ? 7.140 -8.619 9.589 1.00 88.06 86 PRO A N 1
ATOM 639 C CA . PRO A 1 86 ? 6.405 -9.013 10.785 1.00 88.06 86 PRO A CA 1
ATOM 640 C C . PRO A 1 86 ? 6.331 -7.854 11.796 1.00 88.06 86 PRO A C 1
ATOM 642 O O . PRO A 1 86 ? 7.299 -7.126 11.994 1.00 88.06 86 PRO A O 1
ATOM 645 N N . LYS A 1 87 ? 5.208 -7.744 12.522 1.00 73.44 87 LYS A N 1
ATOM 646 C CA . LYS A 1 87 ? 4.950 -6.747 13.593 1.00 73.44 87 LYS A CA 1
ATOM 647 C C . LYS A 1 87 ? 5.061 -5.286 13.145 1.00 73.44 87 LYS A C 1
ATOM 649 O O . LYS A 1 87 ? 5.569 -4.436 13.873 1.00 73.44 87 LYS A O 1
ATOM 654 N N . ALA A 1 88 ? 4.569 -5.013 11.952 1.00 70.00 88 ALA A N 1
ATOM 655 C CA . ALA A 1 88 ? 4.852 -3.789 11.232 1.00 70.00 88 ALA A CA 1
ATOM 656 C C . ALA A 1 88 ? 4.412 -2.484 11.909 1.00 70.00 88 ALA A C 1
ATOM 658 O O . ALA A 1 88 ? 5.127 -1.491 11.841 1.00 70.00 88 ALA A O 1
ATOM 659 N N . TYR A 1 89 ? 3.272 -2.477 12.607 1.00 85.12 89 TYR A N 1
ATOM 660 C CA . TYR A 1 89 ? 2.729 -1.251 13.195 1.00 85.12 89 TYR A CA 1
ATOM 661 C C . TYR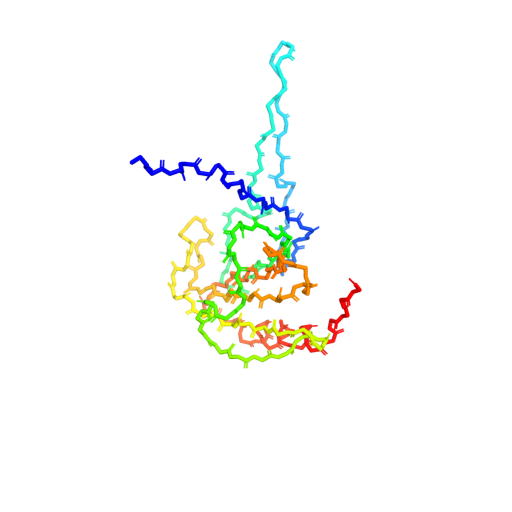 A 1 89 ? 1.941 -1.509 14.479 1.00 85.12 89 TYR A C 1
ATOM 663 O O . TYR A 1 89 ? 0.788 -1.953 14.454 1.00 85.12 89 TYR A O 1
ATOM 671 N N . GLY A 1 90 ? 2.562 -1.169 15.614 1.00 85.50 90 GLY A N 1
ATOM 672 C CA . GLY A 1 90 ? 1.993 -1.366 16.948 1.00 85.50 90 GLY A CA 1
ATOM 673 C C . GLY A 1 90 ? 0.706 -0.578 17.193 1.00 85.50 90 GLY A C 1
ATOM 674 O O . GLY A 1 90 ? -0.214 -1.115 17.797 1.00 85.50 90 GLY A O 1
ATOM 675 N N . SER A 1 91 ? 0.585 0.650 16.677 1.00 90.00 91 SER A N 1
ATOM 676 C CA . SER A 1 91 ? -0.633 1.463 16.844 1.00 90.00 91 SER A CA 1
ATOM 677 C C . SER A 1 91 ? -1.861 0.857 16.160 1.00 90.00 91 SER A C 1
ATOM 679 O O . SER A 1 91 ? -2.969 1.029 16.653 1.00 90.00 91 SER A O 1
ATOM 681 N N . LEU A 1 92 ? -1.668 0.106 15.072 1.00 94.06 92 LEU A N 1
ATOM 682 C CA . LEU A 1 92 ? -2.734 -0.619 14.381 1.00 94.06 92 LEU A CA 1
ATOM 683 C C . LEU A 1 92 ? -2.974 -2.021 14.951 1.00 94.06 92 LEU A C 1
ATOM 685 O O . LEU A 1 92 ? -3.891 -2.702 14.501 1.00 94.06 92 LEU A O 1
ATOM 689 N N . HIS A 1 93 ? -2.156 -2.478 15.903 1.00 94.81 93 HIS A N 1
ATOM 690 C CA . HIS A 1 93 ? -2.064 -3.890 16.288 1.00 94.81 93 HIS A CA 1
ATOM 691 C C . HIS A 1 93 ? -1.838 -4.824 15.085 1.00 94.81 93 HIS A C 1
ATOM 693 O O . HIS A 1 93 ? -2.258 -5.984 15.106 1.00 94.81 93 HIS A O 1
ATOM 699 N N . SER A 1 94 ? -1.192 -4.326 14.026 1.00 95.69 94 SER A N 1
ATOM 700 C CA . SER A 1 94 ? -0.867 -5.167 12.879 1.00 95.69 94 SER A CA 1
ATOM 701 C C . SER A 1 94 ? 0.198 -6.181 13.279 1.00 95.69 94 SER A C 1
ATOM 703 O O . SER A 1 94 ? 1.134 -5.908 14.036 1.00 95.69 94 SER A O 1
ATOM 705 N N . THR A 1 95 ? 0.029 -7.390 12.773 1.00 95.81 95 THR A N 1
ATOM 706 C CA . THR A 1 95 ? 0.975 -8.491 12.972 1.00 95.81 95 THR A CA 1
ATOM 707 C C . THR A 1 95 ? 1.885 -8.676 11.770 1.00 95.81 95 THR A C 1
ATOM 709 O O . THR A 1 95 ? 2.936 -9.296 11.897 1.00 95.81 95 THR A O 1
ATOM 712 N N . GLU A 1 96 ? 1.482 -8.144 10.621 1.00 95.94 96 GLU A N 1
ATOM 713 C CA . GLU A 1 96 ? 2.188 -8.241 9.355 1.00 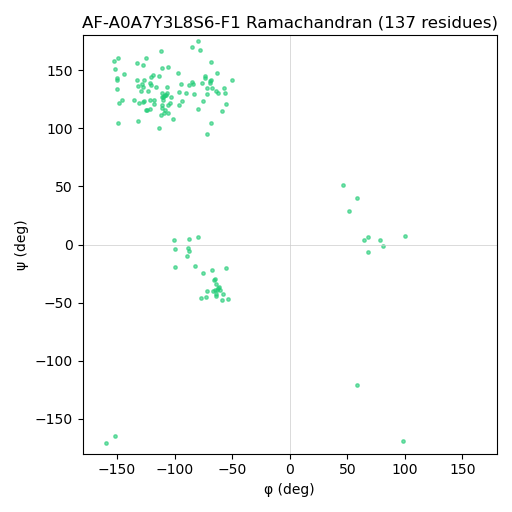95.94 96 GLU A CA 1
ATOM 714 C C . GLU A 1 96 ? 1.881 -6.995 8.519 1.00 95.94 96 GLU A C 1
ATOM 716 O O . GLU A 1 96 ? 0.757 -6.489 8.546 1.00 95.94 96 GLU A O 1
ATOM 721 N N . GLU A 1 97 ? 2.879 -6.521 7.785 1.00 96.62 97 GLU A N 1
ATOM 722 C CA . GLU A 1 97 ? 2.720 -5.587 6.677 1.00 96.62 97 GLU A CA 1
ATOM 723 C C . GLU A 1 97 ? 3.286 -6.208 5.411 1.00 96.62 97 GLU A C 1
ATOM 725 O O . GLU A 1 97 ? 4.354 -6.826 5.426 1.00 96.62 97 GLU A O 1
ATOM 730 N N . ILE A 1 98 ? 2.565 -6.012 4.316 1.00 96.94 98 ILE A N 1
ATOM 731 C CA . ILE A 1 98 ? 3.067 -6.217 2.970 1.00 96.94 98 ILE A CA 1
ATOM 732 C C . ILE A 1 98 ? 3.229 -4.834 2.349 1.00 96.94 98 ILE A C 1
ATOM 734 O O . ILE A 1 98 ? 2.239 -4.132 2.146 1.00 96.94 98 ILE A O 1
ATOM 738 N N . THR A 1 99 ? 4.466 -4.465 2.036 1.00 96.81 99 THR A N 1
ATOM 739 C CA . THR A 1 99 ? 4.790 -3.229 1.319 1.00 96.81 99 THR A CA 1
ATOM 740 C C . THR A 1 99 ? 5.103 -3.584 -0.125 1.00 96.81 99 THR A C 1
ATOM 742 O O . THR A 1 99 ? 5.926 -4.464 -0.395 1.00 96.81 99 THR A O 1
ATOM 745 N N . ILE A 1 100 ? 4.432 -2.923 -1.062 1.00 98.06 100 ILE A N 1
ATOM 746 C CA . ILE A 1 100 ? 4.623 -3.121 -2.496 1.00 98.06 100 ILE A CA 1
ATOM 747 C C . ILE A 1 100 ? 4.974 -1.790 -3.133 1.00 98.06 100 ILE A C 1
ATOM 749 O O . ILE A 1 100 ? 4.126 -0.908 -3.184 1.00 98.06 100 ILE A O 1
ATOM 753 N N . PHE A 1 101 ? 6.178 -1.679 -3.681 1.00 97.94 101 PHE A N 1
ATOM 754 C CA . PHE A 1 101 ? 6.561 -0.558 -4.536 1.00 97.94 101 PHE A CA 1
ATOM 755 C C . PHE A 1 101 ? 6.342 -0.914 -6.003 1.00 97.94 101 PHE A C 1
ATOM 757 O O . PHE A 1 101 ? 6.671 -2.027 -6.424 1.00 97.94 101 PHE A O 1
ATOM 764 N N . ILE A 1 102 ? 5.817 0.034 -6.775 1.00 97.75 102 ILE A N 1
ATOM 765 C CA . ILE A 1 102 ? 5.584 -0.070 -8.216 1.00 97.75 102 ILE A CA 1
ATOM 766 C C . ILE A 1 102 ? 6.231 1.147 -8.881 1.00 97.75 102 ILE A C 1
ATOM 768 O O . ILE A 1 102 ? 5.925 2.291 -8.543 1.00 97.75 102 ILE A O 1
ATOM 772 N N . ASP A 1 103 ? 7.149 0.894 -9.808 1.00 96.88 103 ASP A N 1
ATOM 773 C CA . ASP A 1 103 ? 7.827 1.931 -10.585 1.00 96.88 103 ASP A CA 1
ATOM 774 C C . ASP A 1 103 ? 6.830 2.690 -11.468 1.00 96.88 103 ASP A C 1
ATOM 776 O O . ASP A 1 103 ? 6.053 2.068 -12.183 1.00 96.88 103 ASP A O 1
ATOM 780 N N . ARG A 1 104 ? 6.860 4.025 -11.468 1.00 94.12 104 ARG A N 1
ATOM 781 C CA . ARG A 1 104 ? 5.985 4.845 -12.325 1.00 94.12 104 ARG A CA 1
ATOM 782 C C . ARG A 1 104 ? 6.573 5.141 -13.702 1.00 94.12 104 ARG A C 1
ATOM 784 O O . ARG A 1 104 ? 5.927 5.806 -14.501 1.00 94.12 104 ARG A O 1
ATOM 791 N N . GLY A 1 105 ? 7.806 4.715 -13.983 1.00 90.62 105 GLY A N 1
ATOM 792 C CA . GLY A 1 105 ? 8.516 5.100 -15.209 1.00 90.62 105 GLY A CA 1
ATOM 793 C C . GLY A 1 105 ? 8.897 6.587 -15.250 1.00 90.62 105 GLY A C 1
ATOM 794 O O . GLY A 1 105 ? 9.418 7.071 -16.254 1.00 90.62 105 GLY A O 1
ATOM 795 N N . ILE A 1 106 ? 8.664 7.308 -14.151 1.00 90.06 106 ILE A N 1
ATOM 796 C CA . ILE A 1 106 ? 9.058 8.695 -13.929 1.00 90.06 106 ILE A CA 1
ATOM 797 C C . ILE A 1 106 ? 10.180 8.663 -12.885 1.00 90.06 106 ILE A C 1
ATOM 799 O O . ILE A 1 106 ? 9.986 8.052 -11.830 1.00 90.06 106 ILE A O 1
ATOM 803 N N . PRO A 1 107 ? 11.341 9.301 -13.137 1.00 91.06 107 PRO A N 1
ATOM 804 C CA . PRO A 1 107 ? 12.449 9.314 -12.185 1.00 91.06 107 PRO A CA 1
ATOM 805 C C . PRO A 1 107 ? 11.997 9.726 -10.785 1.00 91.06 107 PRO A C 1
ATOM 807 O O . PRO A 1 107 ? 11.167 10.623 -10.654 1.00 91.06 107 PRO A O 1
ATOM 810 N N . ASP A 1 108 ? 12.551 9.084 -9.757 1.00 93.44 108 ASP A N 1
ATOM 811 C CA . ASP A 1 108 ? 12.305 9.386 -8.342 1.00 93.44 108 ASP A CA 1
ATOM 812 C C . ASP A 1 108 ? 10.864 9.159 -7.846 1.00 93.44 108 ASP A C 1
ATOM 814 O O . ASP A 1 108 ? 10.582 9.454 -6.687 1.00 93.44 108 ASP A O 1
ATOM 818 N N . ASN A 1 109 ? 9.951 8.640 -8.676 1.00 94.25 109 ASN A N 1
ATOM 819 C CA . ASN A 1 109 ? 8.527 8.511 -8.359 1.00 94.25 109 ASN A CA 1
ATOM 820 C C . ASN A 1 109 ? 8.057 7.055 -8.370 1.00 94.25 109 ASN A C 1
ATOM 822 O O . ASN A 1 109 ? 8.477 6.244 -9.196 1.00 94.25 109 ASN A O 1
ATOM 826 N N . TYR A 1 110 ? 7.115 6.744 -7.484 1.00 96.44 110 TYR A N 1
ATOM 827 C CA . TYR A 1 110 ? 6.566 5.404 -7.333 1.00 96.44 110 TYR A CA 1
ATOM 828 C C . TYR A 1 110 ? 5.114 5.428 -6.873 1.00 96.44 110 TYR A C 1
ATOM 830 O O . TYR A 1 110 ? 4.622 6.412 -6.315 1.00 96.44 110 TYR A O 1
ATOM 838 N N . TYR A 1 111 ? 4.436 4.309 -7.097 1.00 97.25 111 TYR A N 1
ATOM 839 C CA . TYR A 1 111 ? 3.278 3.949 -6.301 1.00 97.25 111 TYR A CA 1
ATOM 840 C C . TYR A 1 111 ? 3.687 2.981 -5.200 1.00 97.25 111 TYR A C 1
ATOM 842 O O . TYR A 1 111 ? 4.579 2.151 -5.378 1.00 97.25 111 TYR A O 1
ATOM 850 N N . GLU A 1 112 ? 3.011 3.075 -4.066 1.00 97.00 112 GLU A N 1
ATOM 851 C CA . GLU A 1 112 ? 3.188 2.175 -2.939 1.00 97.00 112 GLU A CA 1
ATOM 852 C C . GLU A 1 112 ? 1.828 1.641 -2.483 1.00 97.00 112 GLU A C 1
ATOM 854 O O . GLU A 1 112 ? 0.869 2.397 -2.311 1.00 97.00 112 GLU A O 1
ATOM 859 N N . LEU A 1 113 ? 1.739 0.326 -2.281 1.00 97.25 113 LEU A N 1
ATOM 860 C CA . LEU A 1 113 ? 0.688 -0.272 -1.469 1.00 97.25 113 LEU A CA 1
ATOM 861 C C . LEU A 1 113 ? 1.282 -0.720 -0.137 1.00 97.25 113 LEU A C 1
ATOM 863 O O . LEU A 1 113 ? 2.067 -1.666 -0.104 1.00 97.25 113 LEU A O 1
ATOM 867 N N . ALA A 1 114 ? 0.861 -0.076 0.948 1.00 96.38 114 ALA A N 1
ATOM 868 C CA . ALA A 1 114 ? 1.160 -0.507 2.310 1.00 96.38 114 ALA A CA 1
ATOM 869 C C . ALA A 1 114 ? -0.070 -1.226 2.876 1.00 96.38 114 ALA A C 1
ATOM 871 O O . ALA A 1 114 ? -1.110 -0.609 3.126 1.00 96.38 114 ALA A O 1
ATOM 872 N N . ALA A 1 115 ? 0.020 -2.547 3.017 1.00 97.50 115 ALA A N 1
ATOM 873 C CA . ALA A 1 115 ? -1.076 -3.399 3.458 1.00 97.50 115 ALA A CA 1
ATOM 874 C C . ALA A 1 115 ? -0.791 -3.985 4.841 1.00 97.50 115 ALA A C 1
ATOM 876 O O . ALA A 1 115 ? 0.072 -4.843 4.996 1.00 97.50 115 ALA A O 1
ATOM 877 N N . PHE A 1 116 ? -1.552 -3.551 5.838 1.00 97.62 116 PHE A N 1
ATOM 878 C CA . PHE A 1 116 ? -1.470 -4.000 7.221 1.00 97.62 116 PHE A CA 1
ATOM 879 C C . PHE A 1 116 ? -2.501 -5.089 7.498 1.00 97.62 116 PHE A C 1
ATOM 881 O O . PHE A 1 116 ? -3.693 -4.917 7.232 1.00 97.62 116 PHE A O 1
ATOM 888 N N . PHE A 1 117 ? -2.047 -6.178 8.113 1.00 97.50 117 PHE A N 1
ATOM 889 C CA . PHE A 1 117 ? -2.865 -7.335 8.448 1.00 97.50 117 PHE A CA 1
ATOM 890 C C . PHE A 1 117 ? -2.753 -7.686 9.929 1.00 97.50 117 PHE A C 1
ATOM 892 O O . PHE A 1 117 ? -1.664 -7.677 10.522 1.00 97.50 117 PHE A O 1
ATOM 899 N N . ARG A 1 118 ? -3.873 -8.086 10.534 1.00 97.12 118 ARG A N 1
ATOM 900 C CA . ARG A 1 118 ? -3.891 -8.661 11.882 1.00 97.12 118 ARG A CA 1
ATOM 901 C C . ARG A 1 118 ? -4.317 -10.127 11.846 1.00 97.12 118 ARG A C 1
ATOM 903 O O . ARG A 1 118 ? -5.494 -10.452 11.767 1.00 97.12 118 ARG A O 1
ATOM 910 N N . ASN A 1 119 ? -3.331 -11.012 11.929 1.00 93.19 119 ASN A N 1
ATOM 911 C CA . ASN A 1 119 ? -3.501 -12.459 11.982 1.00 93.19 119 ASN A CA 1
ATOM 912 C C . ASN A 1 119 ? -4.155 -12.928 13.299 1.00 93.19 119 ASN A C 1
ATOM 914 O O . ASN A 1 119 ? -4.011 -12.257 14.326 1.00 93.19 119 ASN A O 1
ATOM 918 N N . PRO A 1 120 ? -4.790 -14.119 13.311 1.00 95.06 120 PRO A N 1
ATOM 919 C CA . PRO A 1 120 ? -5.029 -15.018 12.171 1.00 95.06 120 PRO A CA 1
ATOM 920 C C . PRO A 1 120 ? -6.216 -14.566 11.300 1.00 95.06 120 PRO A C 1
ATOM 922 O O . PRO A 1 120 ? -6.930 -13.637 11.657 1.00 95.06 120 PRO A O 1
ATOM 925 N N . GLY A 1 121 ? -6.448 -15.258 10.178 1.00 93.81 121 GLY A N 1
ATOM 926 C CA . GLY A 1 121 ? -7.680 -15.116 9.386 1.00 93.81 121 GLY A CA 1
ATOM 927 C C . GLY A 1 121 ? -7.592 -14.234 8.138 1.00 93.81 121 GLY A C 1
ATOM 928 O O . GLY A 1 121 ? -8.609 -14.025 7.498 1.00 93.81 121 GLY A O 1
ATOM 929 N N . VAL A 1 122 ? -6.401 -13.770 7.755 1.00 95.62 122 VAL A N 1
ATOM 930 C CA . VAL A 1 122 ? -6.201 -12.817 6.638 1.00 95.62 122 VAL A CA 1
ATOM 931 C C . VAL A 1 122 ? -5.727 -13.462 5.330 1.00 95.62 122 VAL A C 1
ATOM 933 O O . VAL A 1 122 ? -5.424 -12.774 4.359 1.00 95.62 122 VAL A O 1
ATOM 936 N N . ALA A 1 123 ? -5.616 -14.791 5.283 1.00 95.69 123 ALA A N 1
ATOM 937 C CA . ALA A 1 123 ? -5.008 -15.483 4.145 1.00 95.69 123 ALA A CA 1
ATOM 938 C C . ALA A 1 123 ? -5.793 -15.289 2.833 1.00 95.69 123 ALA A C 1
ATOM 940 O O . ALA A 1 123 ? -5.194 -15.238 1.757 1.00 95.69 123 ALA A O 1
ATOM 941 N N . GLU A 1 124 ? -7.124 -15.191 2.908 1.00 96.38 124 GLU A N 1
ATOM 942 C CA . GLU A 1 124 ? -7.951 -14.871 1.738 1.00 96.38 124 GLU A CA 1
ATOM 943 C C . GLU A 1 124 ? -7.790 -13.410 1.314 1.00 96.38 124 GLU A C 1
ATOM 945 O O . GLU A 1 124 ? -7.655 -13.145 0.121 1.00 96.38 124 GLU A O 1
ATOM 950 N N . ASP A 1 125 ? -7.709 -12.470 2.256 1.00 97.19 125 ASP A N 1
ATOM 951 C CA . ASP A 1 125 ? -7.494 -11.055 1.944 1.00 97.19 125 ASP A CA 1
ATOM 952 C C . ASP A 1 125 ? -6.119 -10.808 1.310 1.00 97.19 125 ASP A C 1
ATOM 954 O O . ASP A 1 125 ? -6.006 -10.074 0.332 1.00 97.19 125 ASP A O 1
ATOM 958 N N . GLN A 1 126 ? -5.069 -11.486 1.783 1.00 96.06 126 GLN A N 1
ATOM 959 C CA . GLN A 1 126 ? -3.747 -11.461 1.144 1.00 96.06 126 GLN A CA 1
ATOM 960 C C . GLN A 1 126 ? -3.800 -12.007 -0.294 1.00 96.06 126 GLN A C 1
ATOM 962 O O . GLN A 1 126 ? -3.147 -11.475 -1.197 1.00 96.06 126 GLN A O 1
ATOM 967 N N . ARG A 1 127 ? -4.583 -13.070 -0.540 1.00 96.81 127 ARG A N 1
ATOM 968 C CA . ARG A 1 127 ? -4.818 -13.585 -1.901 1.00 96.81 127 ARG A CA 1
ATOM 969 C C . ARG A 1 127 ? -5.598 -12.589 -2.751 1.00 96.81 127 ARG A C 1
ATOM 971 O O . ARG A 1 127 ? -5.285 -12.444 -3.933 1.00 96.81 127 ARG A O 1
ATOM 978 N N . LEU A 1 128 ? -6.591 -11.918 -2.176 1.00 96.31 128 LEU A N 1
ATOM 979 C CA . LEU A 1 128 ? -7.375 -10.894 -2.856 1.00 96.31 128 LEU A CA 1
ATOM 980 C C . LEU A 1 128 ? -6.505 -9.693 -3.232 1.00 96.31 128 LEU A C 1
ATOM 982 O O . LEU A 1 128 ? -6.560 -9.278 -4.384 1.00 96.31 128 LEU A O 1
ATOM 986 N N . LEU A 1 129 ? -5.635 -9.217 -2.337 1.00 96.50 129 LEU A N 1
ATOM 987 C CA . LEU A 1 129 ? -4.660 -8.162 -2.632 1.00 96.50 129 LEU A CA 1
ATOM 988 C C . LEU A 1 129 ? -3.809 -8.522 -3.858 1.00 96.50 129 LEU A C 1
ATOM 990 O O . LEU A 1 129 ? -3.684 -7.729 -4.786 1.00 96.50 129 LEU A O 1
ATOM 994 N N . ARG A 1 130 ? -3.287 -9.754 -3.924 1.00 95.94 130 ARG A N 1
ATOM 995 C CA . ARG A 1 130 ? -2.518 -10.229 -5.090 1.00 95.94 130 ARG A CA 1
ATOM 996 C C . ARG A 1 130 ? -3.352 -10.269 -6.371 1.00 95.94 130 ARG A C 1
ATOM 998 O O . ARG A 1 130 ? -2.848 -9.923 -7.434 1.00 95.94 130 ARG A O 1
ATOM 1005 N N . LYS A 1 131 ? -4.623 -10.676 -6.286 1.00 96.38 131 LYS A N 1
ATOM 1006 C CA . LYS A 1 131 ? -5.546 -10.638 -7.431 1.00 96.38 131 LYS A CA 1
ATOM 1007 C C . LYS A 1 131 ? -5.812 -9.206 -7.892 1.00 96.38 131 LYS A C 1
ATOM 1009 O O . LYS A 1 131 ? -5.780 -8.972 -9.092 1.00 96.38 131 LYS A O 1
ATOM 1014 N N . MET A 1 132 ? -6.015 -8.274 -6.960 1.00 95.56 132 MET A N 1
ATOM 1015 C CA . MET A 1 132 ? -6.202 -6.855 -7.265 1.00 95.56 132 MET A CA 1
ATOM 1016 C C . MET A 1 132 ? -4.996 -6.285 -8.011 1.00 95.56 132 MET A C 1
ATOM 1018 O O . MET A 1 132 ? -5.184 -5.672 -9.055 1.00 95.56 132 MET A O 1
ATOM 1022 N N . LEU A 1 133 ? -3.773 -6.555 -7.535 1.00 96.00 133 LEU A N 1
ATOM 1023 C CA . LEU A 1 133 ? -2.535 -6.137 -8.208 1.00 96.00 133 LEU A CA 1
ATOM 1024 C C . LEU A 1 133 ? -2.446 -6.694 -9.632 1.00 96.00 133 LEU A C 1
ATOM 1026 O O . LEU A 1 133 ? -2.101 -5.969 -10.554 1.00 96.00 133 LEU A O 1
ATOM 1030 N N . ASN A 1 134 ? -2.805 -7.963 -9.832 1.00 95.50 134 ASN A N 1
ATOM 1031 C CA . ASN A 1 134 ? -2.793 -8.577 -11.162 1.00 95.50 134 ASN A CA 1
ATOM 1032 C C . ASN A 1 134 ? -3.854 -7.999 -12.115 1.00 95.50 134 ASN A C 1
ATOM 1034 O O . ASN A 1 134 ? -3.726 -8.169 -13.323 1.00 95.50 134 ASN A O 1
ATOM 1038 N N . SER A 1 135 ? -4.913 -7.379 -11.586 1.00 95.75 135 SER A N 1
ATOM 1039 C CA . SER A 1 135 ? -5.972 -6.724 -12.369 1.00 95.75 135 SER A CA 1
ATOM 1040 C C . SER A 1 135 ? -5.818 -5.208 -12.471 1.00 95.75 135 SER A C 1
ATOM 1042 O O . SER A 1 135 ? -6.655 -4.554 -13.087 1.00 95.75 135 SER A O 1
ATOM 1044 N N . MET A 1 136 ? -4.819 -4.643 -11.797 1.00 94.56 136 MET A N 1
ATOM 1045 C CA . MET A 1 136 ? -4.607 -3.206 -11.751 1.00 94.56 136 MET A CA 1
ATOM 1046 C C . MET A 1 136 ? -4.170 -2.707 -13.126 1.00 94.56 136 MET A C 1
ATOM 1048 O O . MET A 1 136 ? -3.393 -3.377 -13.799 1.00 94.56 136 MET A O 1
ATOM 1052 N N . HIS A 1 137 ? -4.665 -1.530 -13.500 1.00 94.12 137 HIS A N 1
ATOM 1053 C CA . HIS A 1 137 ? -4.189 -0.770 -14.646 1.00 94.12 137 HIS A CA 1
ATOM 1054 C C . HIS A 1 137 ? -3.606 0.549 -14.135 1.00 94.12 137 HIS A C 1
ATOM 1056 O O . HIS A 1 137 ? -4.186 1.166 -13.235 1.00 94.12 137 HIS A O 1
ATOM 1062 N N . ILE A 1 138 ? -2.449 0.932 -14.656 1.00 89.56 138 ILE A N 1
ATOM 1063 C CA . ILE A 1 138 ? -1.681 2.114 -14.294 1.00 89.56 138 ILE A CA 1
ATOM 1064 C C . ILE A 1 138 ? -1.456 2.901 -15.588 1.00 89.56 138 ILE A C 1
ATOM 1066 O O . ILE A 1 138 ? -0.819 2.408 -16.514 1.00 89.56 138 ILE A O 1
ATOM 1070 N N . GLU A 1 139 ? -2.019 4.109 -15.643 1.00 76.62 139 GLU A N 1
ATOM 1071 C CA . GLU A 1 139 ? -1.879 5.043 -16.772 1.00 76.62 139 GLU A CA 1
ATOM 1072 C C . GLU A 1 139 ? -0.677 5.984 -16.611 1.00 76.62 139 GLU A C 1
ATOM 1074 O O . GLU A 1 139 ? -0.403 6.420 -15.464 1.00 76.62 139 GLU A O 1
#

Solvent-accessible surface area (backbone atoms only — not comparable to full-atom values): 7909 Å² total; per-residue (Å²): 134,84,83,86,72,93,67,70,73,49,78,45,78,77,47,78,48,57,85,55,87,69,53,83,33,62,50,76,49,76,58,90,91,47,76,49,76,50,71,58,67,39,50,77,54,48,48,80,39,21,42,43,35,36,36,30,45,36,32,34,74,90,48,54,74,84,77,54,61,65,50,78,51,70,42,66,90,24,55,28,28,41,34,78,39,77,58,61,36,73,76,36,54,22,46,30,27,41,41,32,44,32,42,64,88,45,88,27,35,31,37,35,38,46,33,38,30,13,70,66,74,38,69,64,56,57,51,46,52,54,51,49,46,73,69,44,82,77,133

pLDDT: mean 91.23, std 11.25, range [35.19, 98.19]

Foldseek 3Di:
DDPDDDKDKDKDFPDKDKPDDFAQQWDWDDDPPDIDIDGDGRDQAADALIKMKTKMKIFTAP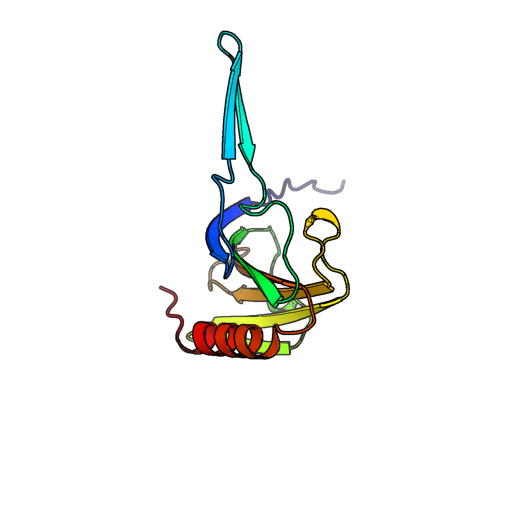DDQVPDDADWDAFQNWTKHWDKDAPPDVRRCFGIWIWMWTDLVDHRITIIIIMTHHDDNNPVVVVVVVVCSNVDHDD

Sequence (139 aa):
MSKYTEGSTSTTVIAFLSNQPTHQPCNTTRSGTATTTRCGFPVKTLENGGVLVMFIEGGMPGWTIANETGRRFVVDHHAAREAVSPKAYGSLHSTEEITIFIDRGIPDNYYELAAFFRNPGVAEDQRLLRKMLNSMHIE